Protein AF-A0A352WSP5-F1 (afdb_monomer)

Structure (mmCIF, N/CA/C/O backbone):
data_AF-A0A352WSP5-F1
#
_entry.id   AF-A0A352WSP5-F1
#
loop_
_atom_site.group_PDB
_atom_site.id
_atom_site.type_symbol
_atom_site.label_atom_id
_atom_site.label_alt_id
_atom_site.label_comp_id
_atom_site.label_asym_id
_atom_site.label_entity_id
_atom_site.label_seq_id
_atom_site.pdbx_PDB_ins_code
_atom_site.Cartn_x
_atom_site.Cartn_y
_atom_site.Cartn_z
_atom_site.occupancy
_atom_site.B_iso_or_equiv
_atom_site.auth_seq_id
_atom_site.auth_comp_id
_atom_site.auth_asym_id
_atom_site.auth_atom_id
_atom_site.pdbx_PDB_model_num
ATOM 1 N N . MET A 1 1 ? -1.417 20.647 -14.729 1.00 42.75 1 MET A N 1
ATOM 2 C CA . MET A 1 1 ? -1.515 19.976 -16.044 1.00 42.75 1 MET A CA 1
ATOM 3 C C . MET A 1 1 ? -1.771 18.497 -15.792 1.00 42.75 1 MET A C 1
ATOM 5 O O . MET A 1 1 ? -0.888 17.876 -15.212 1.00 42.75 1 MET A O 1
ATOM 9 N N . PRO A 1 2 ? -2.940 17.923 -16.122 1.00 48.34 2 PRO A N 1
ATOM 10 C CA . PRO A 1 2 ? -3.098 16.481 -16.019 1.00 48.34 2 PRO A CA 1
ATOM 11 C C . PRO A 1 2 ? -2.323 15.848 -17.178 1.00 48.34 2 PRO A C 1
ATOM 13 O O . PRO A 1 2 ? -2.579 16.153 -18.342 1.00 48.34 2 PRO A O 1
ATOM 16 N N . LEU A 1 3 ? -1.325 15.024 -16.864 1.00 47.12 3 LEU A N 1
ATOM 17 C CA . LEU A 1 3 ? -0.635 14.190 -17.847 1.00 47.12 3 LEU A CA 1
ATOM 18 C C . LEU A 1 3 ? -1.682 13.276 -18.498 1.00 47.12 3 LEU A C 1
ATOM 20 O O . LEU A 1 3 ? -2.191 12.363 -17.853 1.00 47.12 3 LEU A O 1
ATOM 24 N N . MET A 1 4 ? -2.060 13.572 -19.745 1.00 58.94 4 MET A N 1
ATOM 25 C CA . MET A 1 4 ? -3.189 12.908 -20.410 1.00 58.94 4 MET A CA 1
ATOM 26 C C . MET A 1 4 ? -2.849 11.524 -20.977 1.00 58.94 4 MET A C 1
ATOM 28 O O . MET A 1 4 ? -3.769 10.779 -21.295 1.00 58.94 4 MET A O 1
ATOM 32 N N . ARG A 1 5 ? -1.564 11.169 -21.130 1.00 66.94 5 ARG A N 1
ATOM 33 C CA . ARG A 1 5 ? -1.106 9.864 -21.645 1.00 66.94 5 ARG A CA 1
ATOM 34 C C . ARG A 1 5 ? 0.268 9.515 -21.078 1.00 66.94 5 ARG A C 1
ATOM 36 O O . ARG A 1 5 ? 1.101 10.401 -20.904 1.00 66.94 5 ARG A O 1
ATOM 43 N N . GLY A 1 6 ? 0.500 8.234 -20.815 1.00 82.56 6 GLY A N 1
ATOM 44 C CA . GLY A 1 6 ? 1.778 7.715 -20.329 1.00 82.56 6 GLY A CA 1
ATOM 45 C C . GLY A 1 6 ? 1.914 6.220 -20.598 1.00 82.56 6 GLY A C 1
ATOM 46 O O . GLY A 1 6 ? 0.927 5.552 -20.905 1.00 82.56 6 GLY A O 1
ATOM 47 N N . ASN A 1 7 ? 3.131 5.699 -20.474 1.00 86.94 7 ASN A N 1
ATOM 48 C CA . ASN A 1 7 ? 3.414 4.278 -20.651 1.00 86.94 7 ASN A CA 1
ATOM 49 C C . ASN A 1 7 ? 3.437 3.583 -19.291 1.00 86.94 7 ASN A C 1
ATOM 51 O O . ASN A 1 7 ? 3.949 4.133 -18.316 1.00 86.94 7 ASN A O 1
ATOM 55 N N . VAL A 1 8 ? 2.907 2.364 -19.238 1.00 87.50 8 VAL A N 1
ATOM 56 C CA . VAL A 1 8 ? 3.103 1.472 -18.094 1.00 87.50 8 VAL A CA 1
ATOM 57 C C . VAL A 1 8 ? 4.312 0.600 -18.398 1.00 87.50 8 VAL A C 1
ATOM 59 O O . VAL A 1 8 ? 4.368 -0.033 -19.451 1.00 87.50 8 VAL A O 1
ATOM 62 N N . VAL A 1 9 ? 5.275 0.580 -17.483 1.00 87.56 9 VAL A N 1
ATOM 63 C CA . VAL A 1 9 ? 6.508 -0.212 -17.566 1.00 87.56 9 VAL A CA 1
ATOM 64 C C . VAL A 1 9 ? 6.701 -0.974 -16.259 1.00 87.56 9 VAL A C 1
ATOM 66 O O . VAL A 1 9 ? 6.212 -0.553 -15.207 1.00 87.56 9 VAL A O 1
ATOM 69 N N . SER A 1 10 ? 7.402 -2.102 -16.312 1.00 83.69 10 SER A N 1
ATOM 70 C CA . SER A 1 10 ? 7.764 -2.846 -15.106 1.00 83.69 10 SER A CA 1
ATOM 71 C C . SER A 1 10 ? 8.816 -2.092 -14.289 1.00 83.69 10 SER A C 1
ATOM 73 O O . SER A 1 10 ? 9.644 -1.364 -14.834 1.00 83.69 10 SER A O 1
ATOM 75 N N . VAL A 1 11 ? 8.792 -2.280 -12.968 1.00 84.19 11 VAL A N 1
ATOM 76 C CA . VAL A 1 11 ? 9.783 -1.716 -12.044 1.00 84.19 11 VAL A CA 1
ATOM 77 C C . VAL A 1 11 ? 10.466 -2.844 -11.292 1.00 84.19 11 VAL A C 1
ATOM 79 O O . VAL A 1 11 ? 9.799 -3.718 -10.738 1.00 84.19 11 VAL A O 1
ATOM 82 N N . SER A 1 12 ? 11.795 -2.794 -11.236 1.00 84.94 12 SER A N 1
ATOM 83 C CA . SER A 1 12 ? 12.596 -3.640 -10.351 1.00 84.94 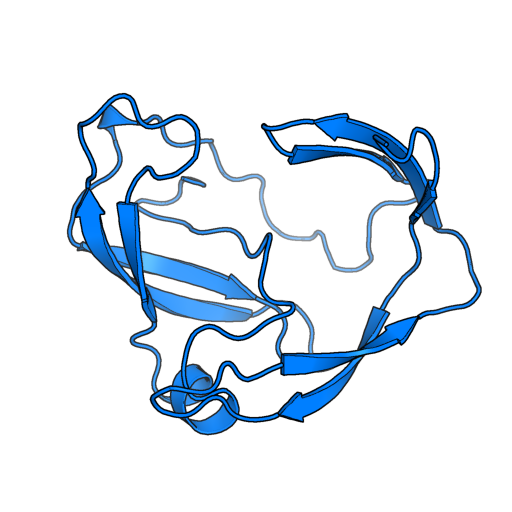12 SER A CA 1
ATOM 84 C C . SER A 1 12 ? 13.026 -2.835 -9.134 1.00 84.94 12 SER A C 1
ATOM 86 O O . SER A 1 12 ? 13.678 -1.806 -9.281 1.00 84.94 12 SER A O 1
ATOM 88 N N . ILE A 1 13 ? 12.674 -3.295 -7.932 1.00 86.38 13 ILE A N 1
ATOM 89 C CA . ILE A 1 13 ? 13.105 -2.653 -6.683 1.00 86.38 13 ILE A CA 1
ATOM 90 C C . ILE A 1 13 ? 14.550 -3.064 -6.403 1.00 86.38 13 ILE A C 1
ATOM 92 O O . ILE A 1 13 ? 14.834 -4.248 -6.213 1.00 86.38 13 ILE A O 1
ATOM 96 N N . LEU A 1 14 ? 15.438 -2.075 -6.385 1.00 85.62 14 LEU A N 1
ATOM 97 C CA . LEU A 1 14 ? 16.877 -2.235 -6.199 1.00 85.62 14 LEU A CA 1
ATOM 98 C C . LEU A 1 14 ? 17.284 -2.044 -4.737 1.00 85.62 14 LEU A C 1
ATOM 100 O O . LEU A 1 14 ? 18.125 -2.788 -4.243 1.00 85.62 14 LEU A O 1
ATOM 104 N N . ASP A 1 15 ? 16.696 -1.059 -4.055 1.00 86.38 15 ASP A N 1
ATOM 105 C CA . ASP A 1 15 ? 17.089 -0.687 -2.696 1.00 86.38 15 ASP A CA 1
ATOM 106 C C . ASP A 1 15 ? 15.940 -0.005 -1.936 1.00 86.38 15 ASP A C 1
ATOM 108 O O . ASP A 1 15 ? 14.933 0.397 -2.524 1.00 86.38 15 ASP A O 1
ATOM 112 N N . ILE A 1 16 ? 16.089 0.137 -0.619 1.00 89.50 16 ILE A N 1
ATOM 113 C CA . ILE A 1 16 ? 15.144 0.848 0.240 1.00 89.50 16 ILE A CA 1
ATOM 114 C C . ILE A 1 16 ? 15.890 1.850 1.106 1.00 89.50 16 ILE A C 1
ATOM 116 O O . ILE A 1 16 ? 16.736 1.493 1.922 1.00 89.50 16 ILE A O 1
ATOM 120 N N . VAL A 1 17 ? 15.479 3.111 1.010 1.00 91.88 17 VAL A N 1
ATOM 121 C CA . VAL A 1 17 ? 15.830 4.122 2.002 1.00 91.88 17 VAL A CA 1
ATOM 122 C C . VAL A 1 17 ? 14.850 4.000 3.155 1.00 91.88 17 VAL A C 1
ATOM 124 O O . VAL A 1 17 ? 13.651 4.235 2.999 1.00 91.88 17 VAL A O 1
ATOM 127 N N . LYS A 1 18 ? 15.363 3.612 4.321 1.00 91.94 18 LYS A N 1
ATOM 128 C CA . LYS A 1 18 ? 14.565 3.503 5.538 1.00 91.94 18 LYS 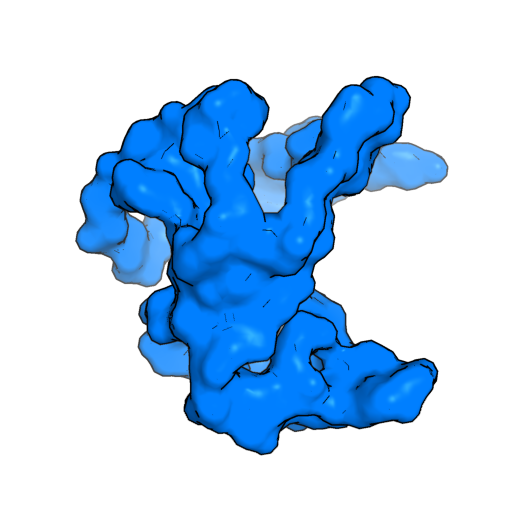A CA 1
ATOM 129 C C . LYS A 1 18 ? 14.045 4.880 5.958 1.00 91.94 18 LYS A C 1
ATOM 131 O O . LYS A 1 18 ? 14.822 5.824 6.067 1.00 91.94 18 LYS A O 1
ATOM 136 N N . GLY A 1 19 ? 12.745 4.970 6.223 1.00 90.12 19 GLY A N 1
ATOM 137 C CA . GLY A 1 19 ? 12.122 6.156 6.796 1.00 90.12 19 GLY A CA 1
ATOM 138 C C . GLY A 1 19 ? 12.459 6.320 8.274 1.00 90.12 19 GLY A C 1
ATOM 139 O O . GLY A 1 19 ? 12.645 5.343 9.005 1.00 90.12 19 GLY A O 1
ATOM 140 N N . SER A 1 20 ? 12.515 7.568 8.713 1.00 89.06 20 SER A N 1
ATOM 141 C CA . SER A 1 20 ? 12.712 7.946 10.108 1.00 89.06 20 SER A CA 1
ATOM 142 C C . SER A 1 20 ? 11.707 9.018 10.505 1.00 89.06 20 SER A C 1
ATOM 144 O O . SER A 1 20 ? 10.990 9.575 9.673 1.00 89.06 20 SER A O 1
ATOM 146 N N . GLU A 1 21 ? 11.642 9.326 11.794 1.00 85.00 21 GLU A N 1
ATOM 147 C CA . GLU A 1 21 ? 10.817 10.431 12.264 1.00 85.00 21 GLU A CA 1
ATOM 148 C C . GLU A 1 21 ? 11.197 11.730 11.532 1.00 85.00 21 GLU A C 1
ATOM 150 O O . GLU A 1 21 ? 12.376 12.055 11.387 1.00 85.00 21 GLU A O 1
ATOM 155 N N . GLY A 1 22 ? 10.195 12.422 10.986 1.00 83.06 22 GLY A N 1
ATOM 156 C CA . GLY A 1 22 ? 10.379 13.648 10.204 1.00 83.06 22 GLY A CA 1
ATOM 157 C C . GLY A 1 22 ? 10.906 13.471 8.771 1.00 83.06 22 GLY A C 1
ATOM 158 O O . GLY A 1 22 ? 10.899 14.450 8.029 1.00 83.06 22 GLY A O 1
ATOM 159 N N . ALA A 1 23 ? 11.307 12.265 8.348 1.00 86.69 23 ALA A N 1
ATOM 160 C CA . ALA A 1 23 ? 11.839 12.013 7.006 1.00 86.69 23 ALA A CA 1
ATOM 161 C C . ALA A 1 23 ? 11.234 10.739 6.379 1.00 86.69 23 ALA A C 1
ATOM 163 O O . ALA A 1 23 ? 11.528 9.626 6.831 1.00 86.69 23 ALA A O 1
ATOM 164 N N . PRO A 1 24 ? 10.397 10.859 5.329 1.00 85.62 24 PRO A N 1
ATOM 165 C CA . PRO A 1 24 ? 9.852 9.689 4.656 1.00 85.62 24 PRO A CA 1
ATOM 166 C C . PRO A 1 24 ? 10.975 8.895 3.979 1.00 85.62 24 PRO A C 1
ATOM 168 O O . PRO A 1 24 ? 11.853 9.459 3.331 1.00 85.62 24 PRO A O 1
ATOM 171 N N . GLY A 1 25 ? 10.930 7.572 4.130 1.00 91.75 25 GLY A N 1
ATOM 172 C CA . GLY A 1 25 ? 11.778 6.670 3.354 1.00 91.75 25 GLY A CA 1
ATOM 173 C C . GLY A 1 25 ? 11.280 6.527 1.917 1.00 91.75 25 GLY A C 1
ATOM 174 O O . GLY A 1 25 ? 10.233 7.068 1.553 1.00 91.75 25 GLY A O 1
ATOM 175 N N . GLU A 1 26 ? 11.974 5.723 1.116 1.00 93.12 26 GLU A N 1
ATOM 176 C CA . GLU A 1 26 ? 11.645 5.515 -0.297 1.00 93.12 26 GLU A CA 1
ATOM 177 C C . GLU A 1 26 ? 12.048 4.120 -0.792 1.00 93.12 26 GLU A C 1
ATOM 179 O O . GLU A 1 26 ? 13.123 3.614 -0.463 1.00 93.12 26 GLU A O 1
ATOM 184 N N . LEU A 1 27 ? 11.202 3.512 -1.628 1.00 90.88 27 LEU A N 1
ATOM 185 C CA . LEU A 1 27 ? 11.567 2.363 -2.455 1.00 90.88 27 LEU A CA 1
ATOM 186 C C . LEU A 1 27 ? 12.290 2.846 -3.717 1.00 90.88 27 LEU A C 1
ATOM 188 O O . LEU A 1 27 ? 11.694 3.512 -4.563 1.00 90.88 27 LEU A O 1
ATOM 192 N N . LYS A 1 28 ? 13.562 2.472 -3.873 1.00 89.19 28 LYS A N 1
ATOM 193 C CA . LYS A 1 28 ? 14.354 2.778 -5.065 1.00 89.19 28 LYS A CA 1
ATOM 194 C C . LYS A 1 28 ? 14.261 1.636 -6.057 1.00 89.19 28 LYS A C 1
ATOM 196 O O . LYS A 1 28 ? 14.546 0.485 -5.724 1.00 89.19 28 LYS A O 1
ATOM 201 N N . GLY A 1 29 ? 13.923 1.960 -7.295 1.00 87.19 29 GLY A N 1
ATOM 202 C CA . GLY A 1 29 ? 13.870 0.987 -8.373 1.00 87.19 29 GLY A CA 1
ATOM 203 C C . GLY A 1 29 ? 14.352 1.544 -9.699 1.00 87.19 29 GLY A C 1
ATOM 204 O O . GLY A 1 29 ? 14.542 2.749 -9.851 1.00 87.19 29 GLY A O 1
ATOM 205 N N . SER A 1 30 ? 14.546 0.647 -10.658 1.00 87.00 30 SER A N 1
ATOM 206 C CA . SER A 1 30 ? 14.759 0.993 -12.059 1.00 87.00 30 SER A CA 1
ATOM 207 C C . SER A 1 30 ? 13.540 0.607 -12.886 1.00 87.00 30 SER A C 1
ATOM 209 O O . SER A 1 30 ? 12.903 -0.425 -12.652 1.00 87.00 30 SER A O 1
ATOM 211 N N . PHE A 1 31 ? 13.224 1.457 -13.858 1.00 87.31 31 PHE A N 1
ATOM 212 C CA . PHE A 1 31 ? 12.206 1.178 -14.858 1.00 87.31 31 PHE A CA 1
ATOM 213 C C . PHE A 1 31 ? 12.776 0.260 -15.934 1.00 87.31 31 PHE A C 1
ATOM 215 O O . PHE A 1 31 ? 13.908 0.448 -16.384 1.00 87.31 31 PHE A O 1
ATOM 222 N N . ASP A 1 32 ? 11.979 -0.712 -16.353 1.00 84.31 32 ASP A N 1
ATOM 223 C CA . ASP A 1 32 ? 12.248 -1.460 -17.570 1.00 84.31 32 ASP A CA 1
ATOM 224 C C . ASP A 1 32 ? 11.997 -0.566 -18.800 1.00 84.31 32 ASP A C 1
ATOM 226 O O . ASP A 1 32 ? 11.225 0.395 -18.758 1.00 84.31 32 ASP A O 1
ATOM 230 N N . SER A 1 33 ? 12.661 -0.882 -19.908 1.00 84.69 33 SER A N 1
ATOM 231 C CA . SER A 1 33 ? 12.482 -0.201 -21.193 1.00 84.69 33 SER A CA 1
ATOM 232 C C . SER A 1 33 ? 11.266 -0.723 -21.966 1.00 84.69 33 SER A C 1
ATOM 234 O O . SER A 1 33 ? 10.819 -0.081 -22.916 1.00 84.69 33 SER A O 1
ATOM 236 N N . VAL A 1 34 ? 10.728 -1.886 -21.582 1.00 86.88 34 VAL A N 1
ATOM 237 C CA . VAL A 1 34 ? 9.591 -2.515 -22.262 1.00 86.88 34 VAL A CA 1
ATOM 238 C C . VAL A 1 34 ? 8.265 -1.948 -21.754 1.00 86.88 34 VAL A C 1
ATOM 240 O O . VAL A 1 34 ? 7.943 -2.014 -20.567 1.00 86.88 34 VAL A O 1
ATOM 243 N N . GLN A 1 35 ? 7.461 -1.427 -22.682 1.00 87.94 35 GLN A N 1
ATOM 244 C CA . GLN A 1 35 ? 6.093 -0.995 -22.410 1.00 87.94 35 GLN A CA 1
ATOM 245 C C . GLN A 1 35 ? 5.162 -2.205 -22.273 1.00 87.94 35 GLN A C 1
ATOM 247 O O . GLN A 1 35 ? 5.016 -3.001 -23.198 1.00 87.94 35 GLN A O 1
ATOM 252 N N . ILE A 1 36 ? 4.476 -2.289 -21.135 1.00 89.44 36 ILE A N 1
ATOM 253 C CA . ILE A 1 36 ? 3.511 -3.350 -20.806 1.00 89.44 36 ILE A CA 1
ATOM 254 C C . ILE A 1 36 ? 2.069 -2.836 -20.733 1.00 89.44 36 ILE A C 1
ATOM 256 O O . ILE A 1 36 ? 1.160 -3.573 -20.357 1.00 89.44 36 ILE A O 1
ATOM 260 N N . GLY A 1 37 ? 1.840 -1.566 -21.064 1.00 91.50 37 GLY A N 1
ATOM 261 C CA . GLY A 1 37 ? 0.514 -0.967 -21.036 1.00 91.50 37 GLY A CA 1
ATOM 262 C C . GLY A 1 37 ? 0.517 0.536 -21.277 1.00 91.50 37 GLY A C 1
ATOM 263 O O . GLY A 1 37 ? 1.558 1.147 -21.530 1.00 91.50 37 GLY A O 1
ATOM 264 N N . SER A 1 38 ? -0.662 1.137 -21.169 1.00 91.38 38 SER A N 1
ATOM 265 C CA . SER A 1 38 ? -0.892 2.556 -21.441 1.00 91.38 38 SER A CA 1
ATOM 266 C C . SER A 1 38 ? -1.793 3.179 -20.383 1.00 91.38 38 SER A C 1
ATOM 268 O O . SER A 1 38 ? -2.855 2.643 -20.065 1.00 91.38 38 SER A O 1
ATOM 270 N N . LEU A 1 39 ? -1.389 4.340 -19.872 1.00 90.31 39 LEU A N 1
ATOM 271 C CA . LEU A 1 39 ? -2.186 5.193 -18.997 1.00 90.31 39 LEU A CA 1
ATOM 272 C C . LEU A 1 39 ? -3.156 6.017 -19.848 1.00 90.31 39 LEU A C 1
ATOM 274 O O . LEU A 1 39 ? -2.741 6.729 -20.764 1.00 90.31 39 LEU A O 1
ATOM 278 N N . LEU A 1 40 ? -4.445 5.912 -19.528 1.00 88.19 40 LEU A N 1
ATOM 279 C CA . LEU A 1 40 ? -5.545 6.581 -20.225 1.00 88.19 40 LEU A CA 1
ATOM 280 C C . LEU A 1 40 ? -6.083 7.784 -19.448 1.00 88.19 40 LEU A C 1
ATOM 282 O O . LEU A 1 40 ? -6.484 8.771 -20.058 1.00 88.19 40 LEU A O 1
ATOM 286 N N . ALA A 1 41 ? -6.104 7.706 -18.116 1.00 87.44 41 ALA A N 1
ATOM 287 C CA . ALA A 1 41 ? -6.567 8.798 -17.271 1.00 87.44 41 ALA A CA 1
ATOM 288 C C . ALA A 1 41 ? -5.852 8.809 -15.919 1.00 87.44 41 ALA A C 1
ATOM 290 O O . ALA A 1 41 ? -5.620 7.766 -15.311 1.00 87.44 41 ALA A O 1
ATOM 291 N N . ASN A 1 42 ? -5.560 10.010 -15.428 1.00 87.00 42 ASN A N 1
ATOM 292 C CA . ASN A 1 42 ? -5.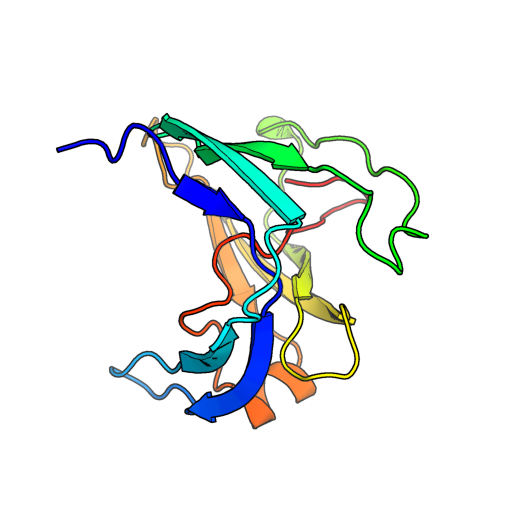131 10.253 -14.058 1.00 87.00 42 ASN A CA 1
ATOM 293 C C . ASN A 1 42 ? -6.140 11.205 -13.413 1.00 87.00 42 ASN A C 1
ATOM 295 O O . ASN A 1 42 ? -6.231 12.374 -13.788 1.00 87.00 42 ASN A O 1
ATOM 299 N N . THR A 1 43 ? -6.950 10.671 -12.508 1.00 86.19 43 THR A N 1
ATOM 300 C CA . THR A 1 43 ? -8.074 11.369 -11.877 1.00 86.19 43 THR A CA 1
ATOM 301 C C . THR A 1 43 ? -7.827 11.537 -10.382 1.00 86.19 43 THR A C 1
ATOM 303 O O . THR A 1 43 ? -6.967 10.871 -9.808 1.00 86.19 43 THR A O 1
ATOM 306 N N . SER A 1 44 ? -8.647 12.348 -9.711 1.00 81.44 44 SER A N 1
ATOM 307 C CA . SER A 1 44 ? -8.634 12.442 -8.243 1.00 81.44 44 SER A CA 1
ATOM 308 C C . SER A 1 44 ? -8.937 11.115 -7.537 1.00 81.44 44 SER A C 1
ATOM 310 O O . SER A 1 44 ? -8.606 10.964 -6.365 1.00 81.44 44 SER A O 1
ATOM 312 N N . ARG A 1 45 ? -9.539 10.146 -8.242 1.00 80.12 45 ARG A N 1
ATOM 313 C CA . ARG A 1 45 ? -9.898 8.821 -7.718 1.00 80.12 45 ARG A CA 1
ATOM 314 C C . ARG A 1 45 ? -8.928 7.712 -8.128 1.00 80.12 45 ARG A C 1
ATOM 316 O O . ARG A 1 45 ? -9.161 6.559 -7.785 1.00 80.12 45 ARG A O 1
ATOM 323 N N . GLY A 1 46 ? -7.859 8.038 -8.855 1.00 83.81 46 GLY A N 1
ATOM 324 C CA . GLY A 1 46 ? -6.834 7.074 -9.244 1.00 83.81 46 GLY A CA 1
ATOM 325 C C . GLY A 1 46 ? -6.440 7.129 -10.715 1.00 83.81 46 GLY A C 1
ATOM 326 O O . GLY A 1 46 ? -6.874 7.998 -11.482 1.00 83.81 46 GLY A O 1
ATOM 327 N N . VAL A 1 47 ? -5.594 6.167 -11.083 1.00 87.44 47 VAL A N 1
ATOM 328 C CA . VAL A 1 47 ? -4.989 6.020 -12.407 1.00 87.44 47 VAL A CA 1
ATOM 329 C C . VAL A 1 47 ? -5.651 4.864 -13.150 1.00 87.44 47 VAL A C 1
ATOM 331 O O . VAL A 1 47 ? -5.737 3.754 -12.632 1.00 87.44 47 VAL A O 1
ATOM 334 N N . PHE A 1 48 ? -6.083 5.125 -14.381 1.00 88.44 48 PHE A N 1
ATOM 335 C CA 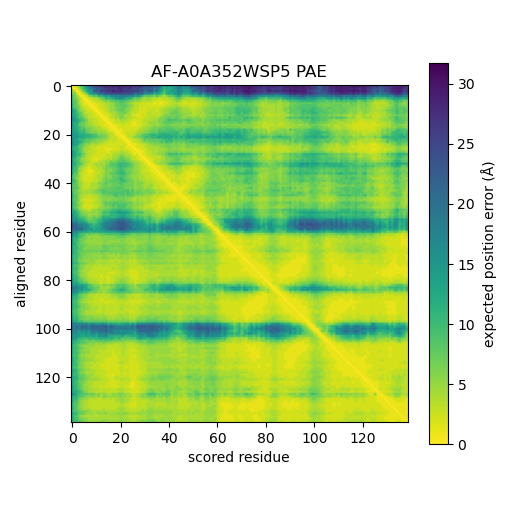. PHE A 1 48 ? -6.774 4.169 -15.241 1.00 88.44 48 PHE A CA 1
ATOM 336 C C . PHE A 1 48 ? -5.985 3.952 -16.525 1.00 88.44 48 PHE A C 1
ATOM 338 O O . PHE A 1 48 ? -5.411 4.888 -17.090 1.00 88.44 48 PHE A O 1
ATOM 345 N N . GLY A 1 49 ? -5.977 2.716 -17.009 1.00 90.56 49 GLY A N 1
ATOM 346 C CA . GLY A 1 49 ? -5.184 2.330 -18.162 1.00 90.56 49 GLY A CA 1
ATOM 347 C C . GLY A 1 49 ? -5.508 0.932 -18.662 1.00 90.56 49 GLY A C 1
ATOM 348 O O . GLY A 1 49 ? -6.451 0.290 -18.207 1.00 90.56 49 GLY A O 1
ATOM 349 N N . THR A 1 50 ? -4.701 0.474 -19.607 1.00 90.56 50 THR A N 1
ATOM 350 C CA . THR A 1 50 ? -4.749 -0.882 -20.159 1.00 90.56 50 THR A CA 1
ATOM 351 C C . THR A 1 50 ? -3.389 -1.538 -19.995 1.00 90.56 50 THR A C 1
ATOM 353 O O . THR A 1 50 ? -2.365 -0.857 -20.034 1.00 90.56 50 THR A O 1
ATOM 356 N N . LEU A 1 51 ? -3.384 -2.853 -19.801 1.00 89.25 51 LEU A N 1
ATOM 357 C CA . LEU A 1 51 ? -2.178 -3.674 -19.805 1.00 89.25 51 LEU A CA 1
ATOM 358 C C . LEU A 1 51 ? -2.218 -4.584 -21.030 1.00 89.25 51 LEU A C 1
ATOM 360 O O . LEU A 1 51 ? -3.275 -5.117 -21.366 1.00 89.25 51 LEU A O 1
ATOM 364 N N . THR A 1 52 ? -1.073 -4.753 -21.684 1.00 88.06 52 THR A N 1
ATOM 365 C CA . THR A 1 52 ? -0.920 -5.645 -22.841 1.00 88.06 52 THR A CA 1
ATOM 366 C C . THR A 1 52 ? -0.981 -7.111 -22.413 1.00 88.06 52 THR A C 1
ATOM 368 O O . THR A 1 52 ? -1.498 -7.956 -23.138 1.00 88.06 52 THR A O 1
ATOM 371 N N . GLU A 1 53 ? -0.489 -7.408 -21.211 1.00 81.50 53 GLU A N 1
ATOM 372 C CA . GLU A 1 53 ? -0.538 -8.725 -20.586 1.00 81.50 53 GLU A CA 1
ATOM 373 C C . GLU A 1 53 ? -0.771 -8.596 -19.078 1.00 81.50 53 GLU A C 1
ATOM 375 O O . GLU A 1 53 ? -0.411 -7.595 -18.453 1.00 81.50 53 GLU A O 1
ATOM 380 N N . LEU A 1 54 ? -1.391 -9.613 -18.475 1.00 76.94 54 LEU A N 1
ATOM 381 C CA . LEU A 1 54 ? -1.502 -9.673 -17.021 1.00 76.94 54 LEU A CA 1
ATOM 382 C C . LEU A 1 54 ? -0.107 -9.881 -16.409 1.00 76.94 54 LEU A C 1
ATOM 384 O O . LEU A 1 54 ? 0.642 -10.733 -16.897 1.00 76.94 54 LEU A O 1
ATOM 388 N N . PRO A 1 55 ? 0.241 -9.169 -15.322 1.00 72.94 55 PRO A N 1
ATOM 389 C CA . PRO A 1 55 ? 1.516 -9.369 -14.649 1.00 72.94 55 PRO A CA 1
ATOM 390 C C . PRO A 1 55 ? 1.729 -10.836 -14.250 1.00 72.94 55 PRO A C 1
ATOM 392 O O . PRO A 1 55 ? 0.826 -11.528 -13.777 1.00 72.94 55 PRO A O 1
ATOM 395 N N . LYS A 1 56 ? 2.954 -11.342 -14.405 1.00 66.62 56 LYS A N 1
ATOM 396 C CA . LYS A 1 56 ? 3.289 -12.694 -13.938 1.00 66.62 56 LYS A CA 1
ATOM 397 C C . LYS A 1 56 ? 3.132 -12.753 -12.416 1.00 66.62 56 LYS A C 1
ATOM 399 O O . LYS A 1 56 ? 3.674 -11.918 -11.701 1.00 66.62 56 LYS A O 1
ATOM 404 N N . GLY A 1 57 ? 2.407 -13.754 -11.916 1.00 62.09 57 GLY A N 1
ATOM 405 C CA . GLY A 1 57 ? 2.147 -13.907 -10.480 1.00 62.09 57 GLY A CA 1
ATOM 406 C C . GLY A 1 57 ? 0.788 -13.387 -10.002 1.00 62.09 57 GLY A C 1
ATOM 407 O O . GLY A 1 57 ? 0.519 -13.475 -8.807 1.00 62.09 57 GLY A O 1
ATOM 408 N N . THR A 1 58 ? -0.115 -12.961 -10.897 1.00 59.84 58 THR A N 1
ATOM 409 C CA . THR A 1 58 ? -1.538 -12.673 -10.595 1.00 59.84 58 THR A CA 1
ATOM 410 C C . THR A 1 58 ? -2.348 -13.943 -10.270 1.00 59.84 58 THR A C 1
ATOM 412 O O . THR A 1 58 ? -3.492 -14.096 -10.673 1.00 59.84 58 THR A O 1
ATOM 415 N N . LYS A 1 59 ? -1.766 -14.891 -9.526 1.00 57.50 59 LYS A N 1
ATOM 416 C CA . LYS A 1 59 ? -2.468 -16.048 -8.945 1.00 57.50 59 LYS A CA 1
ATOM 417 C C . LYS A 1 59 ? -3.142 -15.695 -7.611 1.00 57.50 59 LYS A C 1
ATOM 419 O O . LYS A 1 59 ? -3.358 -16.575 -6.784 1.00 57.50 59 LYS A O 1
ATOM 424 N N . MET A 1 60 ? -3.418 -14.416 -7.359 1.00 62.12 60 MET A N 1
ATOM 425 C CA . MET A 1 60 ? -4.263 -14.031 -6.234 1.00 62.12 60 MET A CA 1
ATOM 426 C C . MET A 1 60 ? -5.719 -14.184 -6.653 1.00 62.12 60 MET A C 1
ATOM 428 O O . MET A 1 60 ? -6.121 -13.704 -7.712 1.00 62.12 60 MET A O 1
ATOM 432 N N . ASN A 1 61 ? -6.496 -14.861 -5.812 1.00 73.62 61 ASN A N 1
ATOM 433 C CA . ASN A 1 61 ? -7.941 -14.900 -5.965 1.00 73.62 61 ASN A CA 1
ATOM 434 C C . ASN A 1 61 ? -8.475 -13.469 -5.912 1.00 73.62 61 ASN A C 1
ATOM 436 O O . ASN A 1 61 ? -8.019 -12.666 -5.094 1.00 73.62 61 ASN A O 1
ATOM 440 N N . ALA A 1 62 ? -9.433 -13.160 -6.783 1.00 83.56 62 ALA A N 1
ATOM 441 C CA . ALA A 1 62 ? -10.140 -11.894 -6.714 1.00 83.56 62 ALA A CA 1
ATOM 442 C C . ALA A 1 62 ? -10.731 -11.729 -5.308 1.00 83.56 62 ALA A C 1
ATOM 444 O O . ALA A 1 62 ? -11.382 -12.639 -4.789 1.00 83.56 62 ALA A O 1
ATOM 445 N N . LEU A 1 63 ? -10.481 -10.575 -4.698 1.00 88.94 63 LEU A N 1
ATOM 446 C CA . LEU A 1 63 ? -11.081 -10.212 -3.425 1.00 88.94 63 LEU A CA 1
ATOM 447 C C . LEU A 1 63 ? -12.279 -9.298 -3.690 1.00 88.94 63 LEU A C 1
ATOM 449 O O . LEU A 1 63 ? -12.198 -8.430 -4.565 1.00 88.94 63 LEU A O 1
ATOM 453 N N . PRO A 1 64 ? -13.387 -9.470 -2.955 1.00 93.94 64 PRO A N 1
ATOM 454 C CA . PRO A 1 64 ? -14.486 -8.519 -3.002 1.00 93.94 64 PRO A CA 1
ATOM 455 C C . PRO A 1 64 ? -14.024 -7.137 -2.521 1.00 93.94 64 PRO A C 1
ATOM 457 O O . PRO A 1 64 ? -13.108 -7.010 -1.706 1.00 93.94 64 PRO A O 1
ATOM 460 N N . ILE A 1 65 ? -14.696 -6.100 -3.009 1.00 94.25 65 ILE A N 1
ATOM 461 C CA . ILE A 1 65 ? -14.534 -4.734 -2.510 1.00 94.25 65 ILE A CA 1
ATOM 462 C C . ILE A 1 65 ? -15.338 -4.603 -1.212 1.00 94.25 65 ILE A C 1
ATOM 464 O O . ILE A 1 65 ? -16.473 -5.079 -1.137 1.00 94.25 65 ILE A O 1
ATOM 468 N N . GLY A 1 66 ? -14.745 -3.991 -0.190 1.00 93.69 66 GLY A N 1
ATOM 469 C CA . GLY A 1 66 ? -15.424 -3.603 1.040 1.00 93.69 66 GLY A CA 1
ATOM 470 C C . GLY A 1 66 ? -16.009 -2.205 0.906 1.00 93.69 66 GLY A C 1
ATOM 471 O O . GLY A 1 66 ? -15.380 -1.305 0.350 1.00 93.69 66 GLY A O 1
ATOM 472 N N . LEU A 1 67 ? -17.235 -2.025 1.387 1.00 91.25 67 LEU A N 1
ATOM 473 C CA . LEU A 1 67 ? -17.880 -0.715 1.410 1.00 91.25 67 LEU A CA 1
ATOM 474 C C . LEU A 1 67 ? -17.409 0.101 2.618 1.00 91.25 67 LEU A C 1
ATOM 476 O O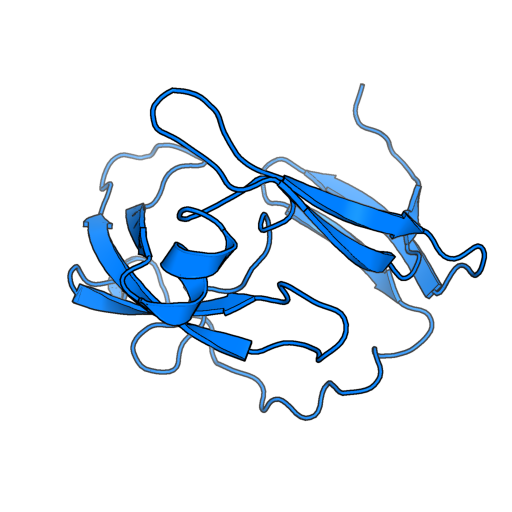 . LEU A 1 67 ? -16.905 -0.448 3.597 1.00 91.25 67 LEU A O 1
ATOM 480 N N . LYS A 1 68 ? -17.621 1.422 2.568 1.00 87.62 68 LYS A N 1
ATOM 481 C CA . LYS A 1 68 ? -17.226 2.359 3.634 1.00 87.62 68 LYS A CA 1
ATOM 482 C C . LYS A 1 68 ? -17.714 1.909 5.019 1.00 87.62 68 LYS A C 1
ATOM 484 O O . LYS A 1 68 ? -16.931 1.920 5.963 1.00 87.62 68 LYS A O 1
ATOM 489 N N . ASP A 1 69 ? -18.964 1.460 5.112 1.00 90.12 69 ASP A N 1
ATOM 490 C CA . ASP A 1 69 ? -19.600 1.053 6.376 1.00 90.12 69 ASP A CA 1
ATOM 491 C C . ASP A 1 69 ? -19.109 -0.311 6.898 1.00 90.12 69 ASP A C 1
ATOM 493 O O . ASP A 1 69 ? -19.420 -0.706 8.020 1.00 90.12 69 ASP A O 1
ATOM 497 N N . GLU A 1 70 ? -18.335 -1.046 6.095 1.00 92.88 70 GLU A N 1
ATOM 498 C CA . GLU A 1 70 ? -17.749 -2.336 6.470 1.00 92.88 70 GLU A CA 1
ATOM 499 C C . GLU A 1 70 ? -16.329 -2.198 7.034 1.00 92.88 70 GLU A C 1
ATOM 501 O O . GLU A 1 70 ? -15.794 -3.157 7.596 1.00 92.88 70 GLU A O 1
ATOM 506 N N . VAL A 1 71 ? -15.718 -1.017 6.889 1.00 93.44 71 VAL A N 1
ATOM 507 C CA . VAL A 1 71 ? -14.395 -0.714 7.438 1.00 93.44 71 VAL A CA 1
ATOM 508 C C . VAL A 1 71 ? -14.508 -0.523 8.945 1.00 93.44 71 VAL A C 1
ATOM 510 O O . VAL A 1 71 ? -15.374 0.197 9.436 1.00 93.44 71 VAL A O 1
ATOM 513 N N . GLN A 1 72 ? -13.604 -1.147 9.696 1.00 95.62 72 GLN A N 1
ATOM 514 C CA . GLN A 1 72 ? -13.588 -1.106 11.155 1.00 95.62 72 GLN A CA 1
ATOM 515 C C . GLN A 1 72 ? -12.209 -0.707 11.685 1.00 95.62 72 GLN A C 1
ATOM 517 O O . GLN A 1 72 ? -11.168 -1.053 11.124 1.00 95.62 72 GLN A O 1
ATOM 522 N N . VAL A 1 73 ? -12.187 0.001 12.816 1.00 97.19 73 VAL A N 1
ATOM 523 C CA . VAL A 1 73 ? -10.954 0.196 13.592 1.00 97.19 73 VAL A CA 1
ATOM 524 C C . VAL A 1 73 ? -10.502 -1.171 14.102 1.00 97.19 73 VAL A C 1
ATOM 526 O O . VAL A 1 73 ? -11.259 -1.854 14.787 1.00 97.19 73 VAL A O 1
ATOM 529 N N . GLY A 1 74 ? -9.277 -1.580 13.779 1.00 97.69 74 GLY A N 1
ATOM 530 C CA . GLY A 1 74 ? -8.822 -2.935 14.077 1.00 97.69 74 GLY A CA 1
ATOM 531 C C . GLY A 1 74 ? -7.738 -3.435 13.137 1.00 97.69 74 GLY A C 1
ATOM 532 O O . GLY A 1 74 ? -7.089 -2.655 12.441 1.00 97.69 74 GLY A O 1
ATOM 533 N N . GLU A 1 75 ? -7.514 -4.744 13.163 1.00 98.06 75 GLU A N 1
ATOM 534 C CA . GLU A 1 75 ? -6.501 -5.401 12.340 1.00 98.06 75 GLU A CA 1
ATOM 535 C C . GLU A 1 75 ? -6.832 -5.296 10.849 1.00 98.06 75 GLU A C 1
ATOM 537 O O . GLU A 1 75 ? -7.991 -5.341 10.431 1.00 98.06 75 GLU A O 1
ATOM 542 N N . ALA A 1 76 ? -5.785 -5.144 10.049 1.00 97.94 76 ALA A N 1
ATOM 543 C CA . ALA A 1 76 ? -5.834 -5.131 8.600 1.00 97.94 76 ALA A CA 1
ATOM 544 C C . ALA A 1 76 ? -4.541 -5.742 8.047 1.00 97.94 76 ALA A C 1
ATOM 546 O O . ALA A 1 76 ? -3.539 -5.898 8.746 1.00 97.94 76 ALA A O 1
ATOM 547 N N . THR A 1 77 ? -4.553 -6.078 6.766 1.00 97.44 77 THR A N 1
ATOM 548 C CA . THR A 1 77 ? -3.383 -6.568 6.039 1.00 97.44 77 THR A CA 1
ATOM 549 C C . THR A 1 77 ? -3.040 -5.587 4.934 1.00 97.44 77 THR A C 1
ATOM 551 O O . THR A 1 77 ? -3.913 -5.207 4.161 1.00 97.44 77 THR A O 1
ATOM 554 N N . ILE A 1 78 ? -1.773 -5.199 4.828 1.00 96.19 78 ILE A N 1
ATOM 555 C CA . ILE A 1 78 ? -1.258 -4.461 3.674 1.00 96.19 78 ILE A CA 1
ATOM 556 C C . ILE A 1 78 ? -0.461 -5.416 2.788 1.00 96.19 78 ILE A C 1
ATOM 558 O O . ILE A 1 78 ? 0.427 -6.129 3.261 1.00 96.19 78 ILE A O 1
ATOM 562 N N . TYR A 1 79 ? -0.784 -5.440 1.500 1.00 93.56 79 TYR A N 1
ATOM 563 C CA . TYR A 1 79 ? -0.044 -6.198 0.499 1.00 93.56 79 TYR A CA 1
ATOM 564 C C . TYR A 1 79 ? 0.898 -5.254 -0.223 1.00 93.56 79 TYR A C 1
ATOM 566 O O . TYR A 1 79 ? 0.461 -4.311 -0.875 1.00 93.56 79 TYR A O 1
ATOM 574 N N . THR A 1 80 ? 2.198 -5.488 -0.113 1.00 91.75 80 THR A N 1
ATOM 575 C CA . THR A 1 80 ? 3.176 -4.619 -0.764 1.00 91.75 80 THR A CA 1
ATOM 576 C C . THR A 1 80 ? 4.412 -5.392 -1.190 1.00 91.75 80 THR A C 1
ATOM 578 O O . THR A 1 80 ? 4.723 -6.465 -0.665 1.00 91.75 80 THR A O 1
ATOM 581 N N . THR A 1 81 ? 5.113 -4.844 -2.173 1.00 88.94 81 THR A N 1
ATOM 582 C CA . THR A 1 81 ? 6.378 -5.373 -2.666 1.00 88.94 81 THR A CA 1
ATOM 583 C C . THR A 1 81 ? 7.471 -4.443 -2.170 1.00 88.94 81 THR A C 1
ATOM 585 O O . THR A 1 81 ? 7.551 -3.298 -2.600 1.00 88.94 81 THR A O 1
ATOM 588 N N . ILE A 1 82 ? 8.317 -4.929 -1.264 1.00 88.06 82 ILE A N 1
ATOM 589 C CA . ILE A 1 82 ? 9.456 -4.155 -0.744 1.00 88.06 82 ILE A CA 1
ATOM 590 C C . ILE A 1 82 ? 10.792 -4.577 -1.356 1.00 88.06 82 ILE A C 1
ATOM 592 O O . ILE A 1 82 ? 11.823 -3.999 -1.058 1.00 88.06 82 ILE A O 1
ATOM 596 N N . ASN A 1 83 ? 10.815 -5.625 -2.175 1.00 80.56 83 ASN A N 1
ATOM 597 C CA . ASN A 1 83 ? 12.026 -6.123 -2.820 1.00 80.56 83 ASN A CA 1
ATOM 598 C C . ASN A 1 83 ? 11.673 -6.943 -4.068 1.00 80.56 83 ASN A C 1
ATOM 600 O O . ASN A 1 83 ? 10.506 -7.201 -4.348 1.00 80.56 83 ASN A O 1
ATOM 604 N N . GLY A 1 84 ? 12.685 -7.430 -4.786 1.00 73.75 84 GLY A N 1
ATOM 605 C CA . GLY A 1 84 ? 12.501 -8.292 -5.960 1.00 73.75 84 GLY A CA 1
ATOM 606 C C . GLY A 1 84 ? 11.875 -9.675 -5.701 1.00 73.75 84 GLY A C 1
ATOM 607 O O . GLY A 1 84 ? 11.863 -10.493 -6.614 1.00 73.75 84 GLY A O 1
ATOM 608 N N . LYS A 1 85 ? 11.374 -9.983 -4.491 1.00 76.81 85 LYS A N 1
ATOM 609 C CA . LYS A 1 85 ? 10.748 -11.284 -4.163 1.00 76.81 85 LYS A CA 1
ATOM 610 C C . LYS A 1 85 ? 9.224 -11.300 -4.345 1.00 76.81 85 LYS A C 1
ATOM 612 O O . LYS A 1 85 ? 8.586 -12.282 -3.976 1.00 76.81 85 LYS A O 1
ATOM 617 N N . GLY A 1 86 ? 8.653 -10.240 -4.917 1.00 82.00 86 GLY A N 1
ATOM 618 C CA . GLY A 1 86 ? 7.223 -10.137 -5.207 1.00 82.00 86 GLY A CA 1
ATOM 619 C C . GLY A 1 86 ? 6.379 -9.643 -4.029 1.00 82.00 86 GLY A C 1
ATOM 620 O O . GLY A 1 86 ? 6.898 -9.218 -2.993 1.00 82.00 86 GLY A O 1
ATOM 621 N N . VAL A 1 87 ? 5.059 -9.674 -4.224 1.00 87.75 87 VAL A N 1
ATOM 622 C CA . VAL A 1 87 ? 4.071 -9.157 -3.266 1.00 87.75 87 VAL A CA 1
ATOM 623 C C . VAL A 1 87 ? 4.060 -10.010 -2.000 1.00 87.75 87 VAL A C 1
ATOM 625 O O . VAL A 1 87 ? 4.034 -11.240 -2.066 1.00 87.75 87 VAL A O 1
ATOM 628 N N . ARG A 1 88 ? 4.034 -9.358 -0.836 1.00 91.25 88 ARG A N 1
ATOM 629 C CA . ARG A 1 88 ? 3.900 -10.009 0.472 1.00 91.25 88 ARG A CA 1
ATOM 630 C C . ARG A 1 88 ? 2.835 -9.317 1.314 1.00 91.25 88 ARG A C 1
ATOM 632 O O . ARG A 1 88 ? 2.634 -8.111 1.195 1.00 91.25 88 ARG A O 1
ATOM 639 N N . ALA A 1 89 ? 2.175 -10.102 2.159 1.00 93.81 89 ALA A N 1
ATOM 640 C CA . ALA A 1 89 ? 1.236 -9.621 3.163 1.00 93.81 89 ALA A CA 1
ATOM 641 C C . ALA A 1 89 ? 1.982 -9.220 4.442 1.00 93.81 89 ALA A C 1
ATOM 643 O O . ALA A 1 89 ? 2.879 -9.941 4.884 1.00 93.81 89 ALA A O 1
ATOM 644 N N . TYR A 1 90 ? 1.580 -8.098 5.031 1.00 96.56 90 TYR A N 1
ATOM 645 C CA . TYR A 1 90 ? 2.107 -7.579 6.289 1.00 96.56 90 TYR A CA 1
ATOM 646 C C . TYR A 1 90 ? 0.962 -7.121 7.187 1.00 96.56 90 TYR A C 1
ATOM 648 O O . TYR A 1 90 ? -0.041 -6.586 6.706 1.00 96.56 90 TYR A O 1
ATOM 656 N N . THR A 1 91 ? 1.117 -7.298 8.495 1.00 97.94 91 THR A N 1
ATOM 657 C CA . THR A 1 91 ? 0.127 -6.840 9.471 1.00 97.94 91 THR A CA 1
ATOM 658 C C . THR A 1 91 ? 0.118 -5.317 9.592 1.00 97.94 91 THR A C 1
ATOM 660 O O . THR A 1 91 ? 1.158 -4.648 9.663 1.00 97.94 91 THR A O 1
ATOM 663 N N . ALA A 1 92 ? -1.085 -4.763 9.647 1.00 97.69 92 ALA A N 1
ATOM 664 C CA . ALA A 1 92 ? -1.355 -3.359 9.886 1.00 97.69 92 ALA A CA 1
ATOM 665 C C . ALA A 1 92 ? -2.590 -3.205 10.785 1.00 97.69 92 ALA A C 1
ATOM 667 O O . ALA A 1 92 ? -3.295 -4.165 11.094 1.00 97.69 92 ALA A O 1
ATOM 668 N N . LYS A 1 93 ? -2.850 -1.979 11.227 1.00 97.69 93 LYS A N 1
ATOM 669 C CA . LYS A 1 93 ? -3.999 -1.632 12.053 1.00 97.69 93 LYS A CA 1
ATOM 670 C C . LYS A 1 93 ? -4.620 -0.335 11.565 1.00 97.69 93 LYS A C 1
ATOM 672 O O . LYS A 1 93 ? -3.922 0.669 11.427 1.00 97.69 93 LYS A O 1
ATOM 677 N N . ILE A 1 94 ? -5.926 -0.343 11.345 1.00 97.12 94 ILE A N 1
ATOM 678 C CA . ILE A 1 94 ? -6.711 0.876 11.167 1.00 97.12 94 ILE A CA 1
ATOM 679 C C . ILE A 1 94 ? -6.902 1.483 12.550 1.00 97.12 94 ILE A C 1
ATOM 681 O O . ILE A 1 94 ? -7.551 0.891 13.409 1.00 97.12 94 ILE A O 1
ATOM 685 N N . GLU A 1 95 ? -6.293 2.641 12.785 1.00 96.69 95 GLU A N 1
ATOM 686 C CA . GLU A 1 95 ? -6.337 3.329 14.078 1.00 96.69 95 GLU A CA 1
ATOM 687 C C . GLU A 1 95 ? -7.576 4.209 14.210 1.00 96.69 95 GLU A C 1
ATOM 689 O O . GLU A 1 95 ? -8.077 4.422 15.313 1.00 96.69 95 GLU A O 1
ATOM 694 N N . LYS A 1 96 ? -8.062 4.747 13.088 1.00 94.81 96 LYS A N 1
ATOM 695 C CA . LYS A 1 96 ? -9.174 5.693 13.082 1.00 94.81 96 LYS A CA 1
ATOM 696 C C . LYS A 1 96 ? -9.865 5.721 11.731 1.00 94.81 96 LYS A C 1
ATOM 698 O O . LYS A 1 96 ? -9.194 5.843 10.713 1.00 94.81 96 LYS A O 1
ATOM 703 N N . ILE A 1 97 ? -11.191 5.716 11.742 1.00 92.81 97 ILE A N 1
ATOM 704 C CA . ILE A 1 97 ? -12.013 6.008 10.565 1.00 92.81 97 ILE A CA 1
ATOM 705 C C . ILE A 1 97 ? -12.332 7.505 10.561 1.00 92.81 97 ILE A C 1
ATOM 707 O O . ILE A 1 97 ? -12.601 8.106 11.605 1.00 92.81 97 ILE A O 1
ATOM 711 N N . ILE A 1 98 ? -12.223 8.130 9.394 1.00 89.25 98 ILE A N 1
ATOM 712 C CA . ILE A 1 98 ? -12.494 9.549 9.187 1.00 89.25 98 ILE A CA 1
ATOM 713 C C . ILE A 1 98 ? -13.890 9.653 8.589 1.00 89.25 98 ILE A C 1
ATOM 715 O O . ILE A 1 98 ? -14.099 9.397 7.411 1.00 89.25 98 ILE A O 1
ATOM 719 N N . ASP A 1 99 ? -14.844 10.050 9.424 1.00 72.75 99 ASP A N 1
ATOM 720 C CA . ASP A 1 99 ? -16.261 10.090 9.047 1.00 72.75 99 ASP A CA 1
ATOM 721 C C . ASP A 1 99 ? -16.697 11.420 8.407 1.00 72.75 99 ASP A C 1
ATOM 723 O O . ASP A 1 99 ? -17.872 11.683 8.170 1.00 72.75 99 ASP A O 1
ATOM 727 N N . LYS A 1 100 ? -15.728 12.299 8.143 1.00 72.19 100 LYS A N 1
ATOM 728 C CA . LYS A 1 100 ? -15.962 13.561 7.442 1.00 72.19 100 LYS A CA 1
ATOM 729 C C . LYS A 1 100 ? -15.930 13.314 5.943 1.00 72.19 100 LYS A C 1
ATOM 731 O O . LYS A 1 100 ? -15.139 12.499 5.477 1.00 72.19 100 LYS A O 1
ATOM 736 N N . ASP A 1 101 ? -16.723 14.083 5.209 1.00 64.88 101 ASP A N 1
ATOM 737 C CA . ASP A 1 101 ? -16.765 14.075 3.745 1.00 64.88 101 ASP A CA 1
ATOM 738 C C . ASP A 1 101 ? -15.502 14.750 3.169 1.00 64.88 101 ASP A C 1
ATOM 740 O O . ASP A 1 101 ? -15.516 15.851 2.624 1.00 64.88 101 ASP A O 1
ATOM 744 N N . VAL A 1 102 ? -14.346 14.134 3.427 1.00 66.88 102 VAL A N 1
ATOM 745 C CA . VAL A 1 102 ? -13.041 14.550 2.920 1.00 66.88 102 VAL A CA 1
ATOM 746 C C . VAL A 1 102 ? -12.745 13.665 1.724 1.00 66.88 102 VAL A C 1
ATOM 748 O O . VAL A 1 102 ? -12.536 12.469 1.890 1.00 66.88 102 VAL A O 1
ATOM 751 N N . GLU A 1 103 ? -12.674 14.254 0.530 1.00 66.44 103 GLU A N 1
ATOM 752 C CA . GLU A 1 103 ? -12.616 13.517 -0.744 1.00 66.44 103 GLU A CA 1
ATOM 753 C C . GLU A 1 103 ? -11.514 12.442 -0.847 1.00 66.44 103 GLU A C 1
ATOM 755 O O . GLU A 1 103 ? -11.615 11.549 -1.682 1.00 66.44 103 GLU A O 1
ATOM 760 N N . THR A 1 104 ? -10.443 12.525 -0.047 1.00 69.81 104 THR A N 1
ATOM 761 C CA . THR A 1 104 ? -9.232 11.696 -0.213 1.00 69.81 104 THR A CA 1
ATOM 762 C C . THR A 1 104 ? -8.704 11.045 1.069 1.00 69.81 104 THR A C 1
ATOM 764 O O . THR A 1 104 ? -7.660 10.394 1.032 1.00 69.81 104 THR A O 1
ATOM 767 N N . LYS A 1 105 ? -9.374 11.205 2.220 1.00 81.12 105 LYS A N 1
ATOM 768 C CA . LYS A 1 105 ? -8.893 10.670 3.509 1.00 81.12 105 LYS A CA 1
ATOM 769 C C . LYS A 1 105 ? -9.996 9.916 4.243 1.00 81.12 105 LYS A C 1
ATOM 771 O O . LYS A 1 105 ? -10.780 10.527 4.958 1.00 81.12 105 LYS A O 1
ATOM 776 N N . ASN A 1 106 ? -9.972 8.589 4.125 1.00 86.62 106 ASN A N 1
ATOM 777 C CA . ASN A 1 106 ? -11.003 7.706 4.684 1.00 86.62 106 ASN A CA 1
ATOM 778 C C . ASN A 1 106 ? -10.643 7.159 6.071 1.00 86.62 106 ASN A C 1
ATOM 780 O O . ASN A 1 106 ? -11.509 7.010 6.928 1.00 86.62 106 ASN A O 1
ATOM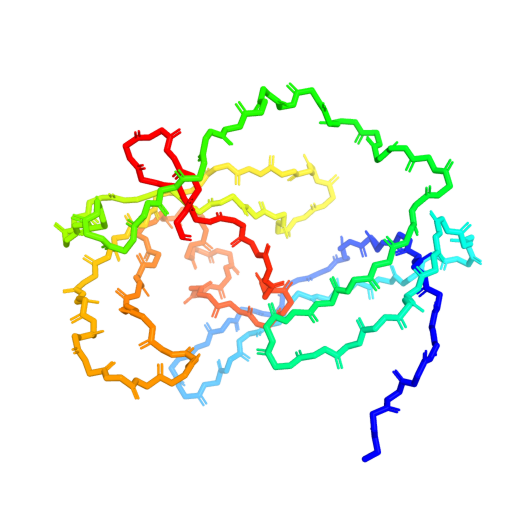 784 N N . PHE A 1 107 ? -9.367 6.856 6.318 1.00 91.75 107 PHE A N 1
ATOM 785 C CA . PHE A 1 107 ? -8.910 6.298 7.590 1.00 91.75 107 PHE A CA 1
ATOM 786 C C . PHE A 1 107 ? -7.412 6.534 7.824 1.00 91.75 107 PHE A C 1
ATOM 788 O O . PHE A 1 107 ? -6.663 6.891 6.915 1.00 91.75 107 PHE A O 1
ATOM 795 N N . ILE A 1 108 ? -6.981 6.340 9.071 1.00 93.12 108 ILE A N 1
ATOM 796 C CA . ILE A 1 108 ? -5.579 6.321 9.494 1.00 93.12 108 ILE A CA 1
ATOM 797 C C . ILE A 1 108 ? -5.170 4.866 9.690 1.00 93.12 108 ILE A C 1
ATOM 799 O O . ILE A 1 108 ? -5.814 4.139 10.447 1.00 93.12 108 ILE A O 1
ATOM 803 N N . ILE A 1 109 ? -4.083 4.461 9.037 1.00 94.69 109 ILE A N 1
ATOM 804 C CA . ILE A 1 109 ? -3.519 3.114 9.119 1.00 94.69 109 ILE A CA 1
ATOM 805 C C . ILE A 1 109 ? -2.082 3.162 9.641 1.00 94.69 109 ILE A C 1
ATOM 807 O O . ILE A 1 109 ? -1.293 4.025 9.256 1.00 94.69 109 ILE A O 1
ATOM 811 N N . ARG A 1 110 ? -1.739 2.202 10.498 1.00 95.62 110 ARG A N 1
ATOM 812 C CA . ARG A 1 110 ? -0.392 1.968 11.014 1.00 95.62 110 ARG A CA 1
ATOM 813 C C . ARG A 1 110 ? 0.070 0.572 10.628 1.00 95.62 110 ARG A C 1
ATOM 815 O O . ARG A 1 110 ? -0.602 -0.406 10.933 1.00 95.62 110 ARG A O 1
ATOM 822 N N . VAL A 1 111 ? 1.240 0.462 10.013 1.00 95.75 111 VAL A N 1
ATOM 823 C CA . VAL A 1 111 ? 1.911 -0.834 9.843 1.00 95.75 111 VAL A CA 1
ATOM 824 C C . VAL A 1 111 ? 2.380 -1.326 11.210 1.00 95.75 111 VAL A C 1
ATOM 826 O O . VAL A 1 111 ? 3.010 -0.573 11.949 1.00 95.75 111 VAL A O 1
ATOM 829 N N . THR A 1 11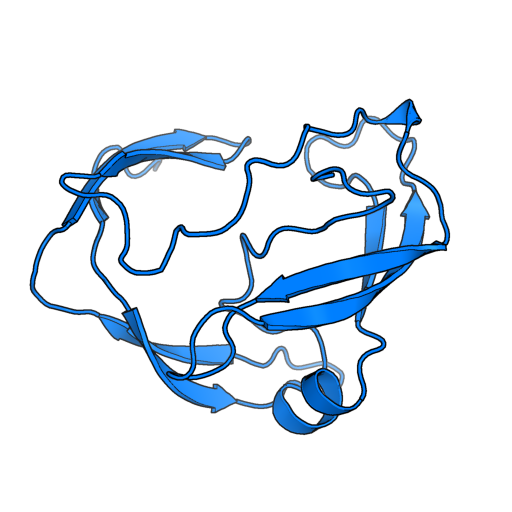2 ? 2.083 -2.580 11.539 1.00 97.00 112 THR A N 1
ATOM 830 C CA . THR A 1 112 ? 2.483 -3.221 12.803 1.00 97.00 112 THR A CA 1
ATOM 831 C C . THR A 1 112 ? 3.469 -4.366 12.592 1.00 97.00 112 THR A C 1
ATOM 833 O O . THR A 1 112 ? 4.057 -4.845 13.557 1.00 97.00 112 THR A O 1
ATOM 836 N N . ASP A 1 113 ? 3.675 -4.794 11.344 1.00 97.62 113 ASP A N 1
ATOM 837 C CA . ASP A 1 113 ? 4.559 -5.907 11.022 1.00 97.62 113 ASP A CA 1
ATOM 838 C C . ASP A 1 113 ? 6.033 -5.574 11.317 1.00 97.62 113 ASP A C 1
ATOM 840 O O . ASP A 1 113 ? 6.603 -4.657 10.708 1.00 97.62 113 ASP A O 1
ATOM 844 N N . PRO A 1 114 ? 6.695 -6.322 12.217 1.00 96.38 114 PRO A N 1
ATOM 845 C CA . PRO A 1 114 ? 8.061 -6.018 12.622 1.00 96.38 114 PRO A CA 1
ATOM 846 C C . PRO A 1 114 ? 9.067 -6.223 11.487 1.00 96.38 114 PRO A C 1
ATOM 848 O O . PRO A 1 114 ? 10.080 -5.524 11.442 1.00 96.38 114 PRO A O 1
ATOM 851 N N . ALA A 1 115 ? 8.815 -7.148 10.554 1.00 94.38 115 ALA A N 1
ATOM 852 C CA . ALA A 1 115 ? 9.707 -7.378 9.426 1.00 94.38 115 ALA A CA 1
ATOM 853 C C . ALA A 1 115 ? 9.636 -6.214 8.433 1.00 94.38 115 ALA A C 1
ATOM 855 O O . ALA A 1 115 ? 10.680 -5.764 7.956 1.00 94.38 115 ALA A O 1
ATOM 856 N N . LEU A 1 116 ? 8.436 -5.686 8.168 1.00 94.31 116 LEU A N 1
ATOM 857 C CA . LEU A 1 116 ? 8.269 -4.506 7.322 1.00 94.31 116 LEU A CA 1
ATOM 858 C C . LEU A 1 116 ? 8.917 -3.274 7.962 1.00 94.31 116 LEU A C 1
ATOM 860 O O . LEU A 1 116 ? 9.753 -2.626 7.330 1.00 94.31 116 LEU A O 1
ATOM 864 N N . ILE A 1 117 ? 8.607 -2.995 9.232 1.00 94.75 117 ILE A N 1
ATOM 865 C CA . ILE A 1 117 ? 9.134 -1.837 9.976 1.00 94.75 117 ILE A CA 1
ATOM 866 C C . ILE A 1 117 ? 10.659 -1.885 10.073 1.00 94.75 117 ILE A C 1
ATOM 868 O O . ILE A 1 117 ? 11.328 -0.864 9.903 1.00 94.75 117 ILE A O 1
ATOM 872 N N . LYS A 1 118 ? 11.242 -3.064 10.317 1.00 93.81 118 LYS A N 1
ATOM 873 C CA . LYS A 1 118 ? 12.697 -3.213 10.437 1.00 93.81 118 LYS A CA 1
ATOM 874 C C . LYS A 1 118 ? 13.421 -2.707 9.190 1.00 93.81 118 LYS A C 1
ATOM 876 O O . LYS A 1 118 ? 14.425 -2.004 9.331 1.00 93.81 118 LYS A O 1
ATOM 881 N N . VAL A 1 119 ? 12.895 -3.047 8.013 1.00 91.81 119 VAL A N 1
ATOM 882 C CA . VAL A 1 119 ? 13.492 -2.722 6.712 1.00 91.81 119 VAL A CA 1
ATOM 883 C C . VAL A 1 119 ? 13.155 -1.293 6.280 1.00 91.81 119 VAL A C 1
ATOM 885 O O . VAL A 1 119 ? 14.033 -0.565 5.836 1.00 91.81 119 VAL A O 1
ATOM 888 N N . THR A 1 120 ? 11.900 -0.878 6.430 1.00 92.94 120 THR A N 1
ATOM 889 C CA . THR A 1 120 ? 11.374 0.344 5.792 1.00 92.94 120 THR A CA 1
ATOM 890 C C . THR A 1 120 ? 11.199 1.512 6.754 1.00 92.94 120 THR A C 1
ATOM 892 O O . THR A 1 120 ? 11.148 2.654 6.318 1.00 92.94 120 THR A O 1
ATOM 895 N N . GLY A 1 121 ? 11.128 1.261 8.063 1.00 91.25 121 GLY A N 1
ATOM 896 C CA . GLY A 1 121 ? 10.781 2.276 9.061 1.00 91.25 121 GLY A CA 1
ATOM 897 C C . GLY A 1 121 ? 9.282 2.587 9.137 1.00 91.25 121 GLY A C 1
ATOM 898 O O . GLY A 1 121 ? 8.888 3.419 9.946 1.00 91.25 121 GLY A O 1
ATOM 899 N N . GLY A 1 122 ? 8.442 1.912 8.342 1.00 91.75 122 GLY A N 1
ATOM 900 C CA . GLY A 1 122 ? 6.999 2.140 8.281 1.00 91.75 122 GLY A CA 1
ATOM 901 C C . GLY A 1 122 ? 6.502 2.231 6.839 1.00 91.75 122 GLY A C 1
ATOM 902 O O . GLY A 1 122 ? 6.998 1.540 5.956 1.00 91.75 122 GLY A O 1
ATOM 903 N N . ILE A 1 123 ? 5.508 3.083 6.590 1.00 91.50 123 ILE A N 1
ATOM 904 C CA . ILE A 1 123 ? 5.037 3.355 5.226 1.00 91.50 123 ILE A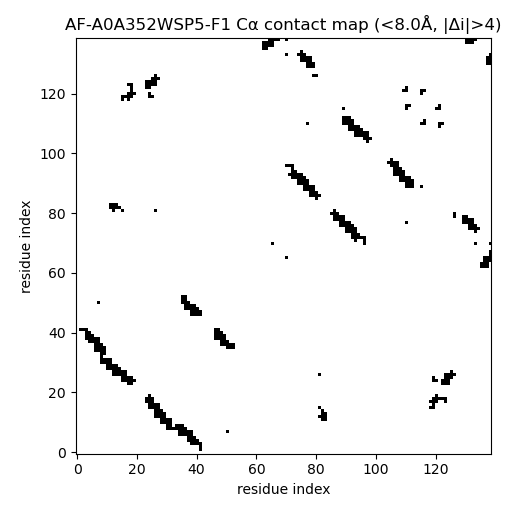 CA 1
ATOM 905 C C . ILE A 1 123 ? 5.996 4.355 4.574 1.00 91.50 123 ILE A C 1
ATOM 907 O O . ILE A 1 123 ? 6.220 5.439 5.110 1.00 91.50 123 ILE A O 1
ATOM 911 N N . VAL A 1 124 ? 6.549 3.988 3.419 1.00 92.88 124 VAL A N 1
ATOM 912 C CA . VAL A 1 124 ? 7.524 4.791 2.666 1.00 92.88 124 VAL A CA 1
ATOM 913 C C . VAL A 1 124 ? 6.995 5.183 1.288 1.00 92.88 124 VAL A C 1
ATOM 915 O O . VAL A 1 124 ? 6.025 4.610 0.781 1.00 92.88 124 VAL A O 1
ATOM 918 N N . GLN A 1 125 ? 7.645 6.156 0.651 1.00 90.44 125 GLN A N 1
ATOM 919 C CA . GLN A 1 125 ? 7.337 6.535 -0.721 1.00 90.44 125 GLN A CA 1
ATOM 920 C C . GLN A 1 125 ? 7.564 5.352 -1.675 1.00 90.44 125 GLN A C 1
ATOM 922 O O . GLN A 1 125 ? 8.482 4.553 -1.502 1.00 90.44 125 GLN A O 1
ATOM 927 N N . GLY A 1 126 ? 6.688 5.220 -2.671 1.00 87.25 126 GLY A N 1
ATOM 928 C CA . GLY A 1 126 ? 6.661 4.071 -3.583 1.00 87.25 126 GLY A CA 1
ATOM 929 C C . GLY A 1 126 ? 5.725 2.943 -3.139 1.00 87.25 126 GLY A C 1
ATOM 930 O O . GLY A 1 126 ? 5.387 2.097 -3.956 1.00 87.25 126 GLY A O 1
ATOM 931 N N . MET A 1 127 ? 5.223 2.962 -1.897 1.00 90.44 127 MET A N 1
ATOM 932 C CA . MET A 1 127 ? 4.160 2.042 -1.457 1.00 90.44 127 MET A CA 1
ATOM 933 C C . MET A 1 127 ? 2.749 2.508 -1.842 1.00 90.44 127 MET A C 1
ATOM 935 O O . MET A 1 127 ? 1.786 1.775 -1.613 1.00 90.44 127 MET A O 1
ATOM 939 N N . SER A 1 128 ? 2.600 3.715 -2.398 1.00 80.81 128 SER A N 1
ATOM 940 C CA . SER A 1 128 ? 1.298 4.231 -2.835 1.00 80.81 128 SER A CA 1
ATOM 941 C C . SER A 1 128 ? 0.656 3.269 -3.839 1.00 80.81 128 SER A C 1
ATOM 943 O O . SER A 1 128 ? 1.295 2.876 -4.812 1.00 80.81 128 SER A O 1
ATOM 945 N N . GLY A 1 129 ? -0.589 2.866 -3.577 1.00 86.00 129 GLY A N 1
ATOM 946 C CA . GLY A 1 129 ? -1.294 1.833 -4.344 1.00 86.00 129 GLY A CA 1
ATOM 947 C C . GLY A 1 129 ? -1.181 0.410 -3.781 1.00 86.00 129 GLY A C 1
ATOM 948 O O . GLY A 1 129 ? -1.783 -0.497 -4.348 1.00 86.00 129 GLY A O 1
ATOM 949 N N . SER A 1 130 ? -0.463 0.198 -2.670 1.00 92.31 130 SER A N 1
ATOM 950 C CA . SER A 1 130 ? -0.460 -1.085 -1.947 1.00 92.31 130 SER A CA 1
ATOM 951 C C . SER A 1 130 ? -1.871 -1.400 -1.425 1.00 92.31 130 SER A C 1
ATOM 953 O O . SER A 1 130 ? -2.391 -0.605 -0.636 1.00 92.31 130 SER A O 1
ATOM 955 N N . PRO A 1 131 ? -2.507 -2.516 -1.832 1.00 92.75 131 PRO A N 1
ATOM 956 C CA . PRO A 1 131 ? -3.865 -2.810 -1.405 1.00 92.75 131 PRO A CA 1
ATOM 957 C C . PRO A 1 131 ? -3.932 -3.119 0.090 1.00 92.75 131 PRO A C 1
ATOM 959 O O . PRO A 1 131 ? -3.091 -3.839 0.641 1.00 92.75 131 PRO A O 1
ATOM 962 N N . ILE A 1 132 ? -4.969 -2.581 0.726 1.00 95.50 132 ILE A N 1
ATOM 963 C CA . ILE A 1 132 ? -5.299 -2.812 2.128 1.00 95.50 132 ILE A CA 1
ATOM 964 C C . ILE A 1 132 ? -6.506 -3.742 2.162 1.00 95.50 132 ILE A C 1
ATOM 966 O O . ILE A 1 132 ? -7.481 -3.546 1.440 1.00 95.50 132 ILE A O 1
ATOM 970 N N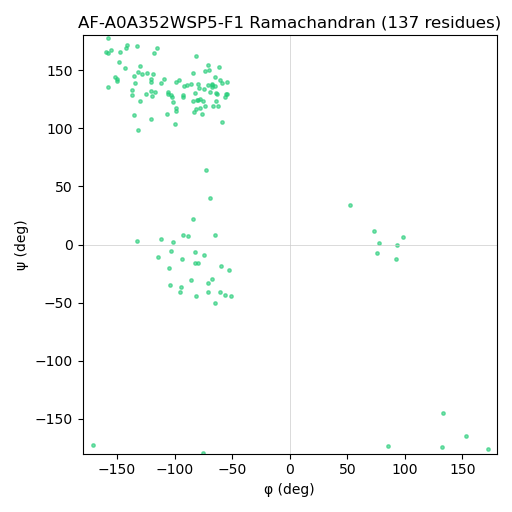 . VAL A 1 133 ? -6.416 -4.785 2.979 1.00 96.12 133 VAL A N 1
ATOM 971 C CA . VAL A 1 133 ? -7.442 -5.815 3.104 1.00 96.12 133 VAL A CA 1
ATOM 972 C C . VAL A 1 133 ? -7.862 -5.945 4.557 1.00 96.12 133 VAL A C 1
ATOM 974 O O . VAL A 1 133 ? -7.025 -6.126 5.442 1.00 96.12 133 VAL A O 1
ATOM 977 N N . GLN A 1 134 ? -9.167 -5.915 4.795 1.00 96.50 134 GLN A N 1
ATOM 978 C CA . GLN A 1 134 ? -9.776 -6.192 6.091 1.00 96.50 134 GLN A CA 1
ATOM 979 C C . GLN A 1 134 ? -10.972 -7.118 5.881 1.00 96.50 134 GLN A C 1
ATOM 981 O O . GLN A 1 134 ? -11.706 -6.977 4.906 1.00 96.50 134 GLN A O 1
ATOM 986 N N . ASN A 1 135 ? -11.151 -8.105 6.762 1.00 95.12 135 ASN A N 1
ATOM 987 C CA . ASN A 1 135 ? -12.261 -9.066 6.685 1.00 95.12 135 ASN A CA 1
ATOM 988 C C . ASN A 1 135 ? -12.386 -9.762 5.312 1.00 95.12 135 ASN A C 1
ATOM 990 O O . ASN A 1 135 ? -13.483 -10.045 4.838 1.00 95.12 135 ASN A O 1
ATOM 994 N N . GLY A 1 136 ? -11.251 -10.012 4.647 1.00 93.94 136 GLY A N 1
ATOM 995 C CA . GLY A 1 136 ? -11.210 -10.639 3.322 1.00 93.94 136 GLY A CA 1
ATOM 996 C C . GLY A 1 136 ? -11.654 -9.739 2.162 1.00 93.94 136 GLY A C 1
ATOM 997 O O . GLY A 1 136 ? -11.840 -10.247 1.059 1.00 93.94 136 GLY A O 1
ATOM 998 N N . LYS A 1 137 ? -11.814 -8.429 2.382 1.00 95.31 137 LYS A N 1
ATOM 999 C CA . LYS A 1 137 ? -12.211 -7.450 1.361 1.00 95.31 137 LYS A CA 1
ATOM 1000 C C . LYS A 1 137 ? -11.138 -6.386 1.149 1.00 95.31 137 LYS A C 1
ATOM 1002 O O . LYS A 1 137 ? -10.470 -6.012 2.110 1.00 95.31 137 LYS A O 1
ATOM 1007 N N . ILE A 1 138 ? -10.986 -5.890 -0.079 1.00 94.19 138 ILE A N 1
ATOM 1008 C CA . ILE A 1 138 ? -10.149 -4.713 -0.379 1.00 94.19 138 ILE A CA 1
ATOM 1009 C C . ILE A 1 138 ? -10.923 -3.456 0.025 1.00 94.19 138 ILE A C 1
ATOM 1011 O O . ILE A 1 138 ? -12.053 -3.285 -0.433 1.00 94.19 138 ILE A O 1
ATOM 1015 N N . ILE A 1 139 ? -10.323 -2.607 0.861 1.00 92.69 139 ILE A N 1
ATOM 1016 C CA . ILE A 1 139 ? -10.941 -1.410 1.466 1.00 92.69 139 ILE A CA 1
ATOM 1017 C C . ILE A 1 139 ? -10.156 -0.125 1.192 1.00 92.69 139 ILE A C 1
ATOM 1019 O O . ILE A 1 139 ? -8.938 -0.218 0.912 1.00 92.69 139 ILE A O 1
#

Solvent-accessible surface area (backbone atoms only — not comparable to full-atom values): 8367 Å² total; per-residue (Å²): 132,78,70,66,64,49,76,34,53,53,70,48,48,75,49,66,47,54,22,53,92,98,39,82,12,34,60,39,59,47,74,51,91,58,74,44,28,38,37,60,42,67,51,99,91,48,78,41,63,53,62,79,60,82,67,91,81,72,81,64,76,88,63,52,77,46,54,81,90,71,64,64,72,37,75,31,35,38,38,43,62,89,43,82,84,50,76,42,80,37,47,24,31,32,77,38,74,42,90,59,98,48,99,85,51,59,62,44,74,43,77,66,30,64,72,56,33,71,60,27,52,45,89,32,48,78,51,79,87,46,53,35,33,42,98,77,14,42,96

Foldseek 3Di:
DWPQKDFDFDWAFDAKAADDVPGFIAGDTDTDPDGQWMWHGQDLVGTDTDGVDDDPPPPDDDFAADDLVRDDFFKKWWWFDRHRPDTDIFIKTFHAADPDPDPRQGTDMWGPGPVCCVRHVTDHHPRPPTFMGDPRHTD

Radius of gyration: 16.19 Å; Cα contacts (8 Å, |Δi|>4): 263; chains: 1; bounding box: 37×36×37 Å

Mean predicted aligned error: 6.37 Å

Nearest PDB structures (foldseek):
  8w69-assembly1_C  TM=4.804E-01  e=2.962E-02  Escherichia coli
  7sjy-assembly2_B  TM=4.181E-01  e=4.313E-02  Acetivibrio thermocellus DSM 1313
  5ilb-assembly1_A  TM=5.006E-01  e=2.158E-01  Arabidopsis thaliana
  5ila-assembly1_A  TM=5.017E-01  e=3.498E-01  Arabidopsis thaliana
  4iup-assembly2_B  TM=2.933E-01  e=3.498E-01  Arabidopsis thaliana

pLDDT: mean 86.6, std 10.81, range [42.75, 98.06]

Secondary structure (DSSP, 8-state):
-----EEEEEEEEEEEE--BTTB--EEEEEEEEEEEEEEEEEETTEEEEEESSPPTT--SPPPPBPPGGG--SEEEEEEE--STT--EEEEEEEEEE--S--TT--EEEEE--HHHHHHHSSS-BT-TT--EEETTEE-

Sequence (139 aa):
MPLMRGNVVSVSILDIVKGSEGAPGELKGSFDSVQIGSLLANTSRGVFGTLTELPKGTKMNALPIGLKDEVQVGEATIYTTINGKGVRAYTAKIEKIIDKDVETKNFIIRVTDPALIKVTGGIVQGMSGSPIVQNGKII